Protein AF-A0A6G3X213-F1 (afdb_monomer_lite)

InterPro domains:
  IPR007627 RNA polymerase sigma-70 region 2 [PF04542] (1-49)
  IPR013249 RNA polymerase sigma factor 70, region 4 type 2 [PF08281] (88-118)
  IPR013324 RNA polymerase sigma factor, region 3/4-like [SSF88659] (81-118)
  IPR013325 RNA polymerase sigma factor, region 2 [SSF88946] (1-63)
  IPR036388 Winged helix-like DNA-binding domain superfamily [G3DSA:1.10.10.10] (66-119)
  IPR052704 ECF Sigma-70 Factor Domain-Containing Protein [PTHR30173] (1-118)

Sequence (119 aa):
LGRVADAEDVVQEAWLRWSAAAREDVREPRAFLVRITTRLAIDRLRHLRSRRESYTGPWLPEPVVTEFGPAVPDTAERAVLADSVSLAVLVVLESLSPLERAVFVLREAFGFPYAEIAG

Foldseek 3Di:
DLDPVLLVVLLVVLVVVCVPDPVVPDPDPVLSSLVSSLVSQLVSLVVVVVVVVVDPDDDDRDDDDDDDDDDDPVCPVVVVVVSVVVVVVSVVLVPDRSLVSSVCCCCPVVPDDVVSVVD

Organism: NCBI:txid2706086

Radius of gyration: 17.72 Å; chains: 1; bounding box: 38×44×44 Å

pLDDT: mean 78.12, std 16.21, range [42.19, 95.44]

Structure (mmCIF, N/CA/C/O backbone):
data_AF-A0A6G3X213-F1
#
_entry.id   AF-A0A6G3X213-F1
#
loop_
_atom_site.group_PDB
_atom_site.id
_atom_site.type_symbol
_atom_site.label_atom_id
_atom_site.label_alt_id
_atom_site.label_comp_id
_atom_site.label_asym_id
_atom_site.label_entity_id
_atom_site.label_seq_id
_atom_site.pdbx_PDB_ins_code
_atom_site.Cartn_x
_atom_site.Cartn_y
_atom_site.Cartn_z
_atom_site.occupancy
_atom_site.B_iso_or_equiv
_atom_site.auth_seq_id
_atom_site.auth_comp_id
_atom_site.auth_asym_id
_atom_site.auth_atom_id
_atom_site.pdbx_PDB_model_num
ATOM 1 N N . LEU A 1 1 ? 6.074 -0.699 -3.652 1.00 62.03 1 LEU A N 1
ATOM 2 C CA . LEU A 1 1 ? 7.295 -0.184 -2.993 1.00 62.03 1 LEU A CA 1
ATOM 3 C C . LEU A 1 1 ? 8.475 -0.685 -3.810 1.00 62.03 1 LEU A C 1
ATOM 5 O O . LEU A 1 1 ? 8.364 -1.773 -4.354 1.00 62.03 1 LEU A O 1
ATOM 9 N N . GLY A 1 2 ? 9.513 0.127 -4.006 1.00 63.00 2 GLY A N 1
ATOM 10 C CA . GLY A 1 2 ? 10.637 -0.226 -4.889 1.00 63.00 2 GLY A CA 1
ATOM 11 C C . GLY A 1 2 ? 11.744 -1.044 -4.212 1.00 63.00 2 GLY A C 1
ATOM 12 O O . GLY A 1 2 ? 12.729 -1.353 -4.870 1.00 63.00 2 GLY A O 1
ATOM 13 N N . ARG A 1 3 ? 11.598 -1.346 -2.913 1.00 71.62 3 ARG A N 1
ATOM 14 C CA . ARG A 1 3 ? 12.512 -2.150 -2.090 1.00 71.62 3 ARG A CA 1
ATOM 15 C C . ARG A 1 3 ? 11.728 -3.045 -1.134 1.00 71.62 3 ARG A C 1
ATOM 17 O O . ARG A 1 3 ? 10.624 -2.680 -0.725 1.00 71.62 3 ARG A O 1
ATOM 24 N N . VAL A 1 4 ? 12.325 -4.174 -0.750 1.00 75.69 4 VAL A N 1
ATOM 25 C CA . VAL A 1 4 ? 11.739 -5.147 0.191 1.00 75.69 4 VAL A CA 1
ATOM 26 C C . VAL A 1 4 ? 11.637 -4.566 1.603 1.00 75.69 4 VAL A C 1
ATOM 28 O O . VAL A 1 4 ? 10.566 -4.623 2.196 1.00 75.69 4 VAL A O 1
ATOM 31 N N . ALA A 1 5 ? 12.695 -3.911 2.090 1.00 76.31 5 ALA A N 1
ATOM 32 C CA . ALA A 1 5 ? 12.716 -3.315 3.429 1.00 76.31 5 ALA A CA 1
ATOM 33 C C . ALA A 1 5 ? 11.583 -2.293 3.644 1.00 76.31 5 ALA A C 1
ATOM 35 O O . ALA A 1 5 ? 10.932 -2.284 4.682 1.00 76.31 5 ALA A O 1
ATOM 36 N N . ASP A 1 6 ? 11.266 -1.483 2.625 1.00 82.12 6 ASP A N 1
ATOM 37 C CA . ASP A 1 6 ? 10.145 -0.539 2.707 1.00 82.12 6 ASP A CA 1
ATOM 38 C C . ASP A 1 6 ? 8.793 -1.255 2.886 1.00 82.12 6 ASP A C 1
ATOM 40 O O . ASP A 1 6 ? 7.873 -0.699 3.486 1.00 82.12 6 ASP A O 1
ATOM 44 N N . ALA A 1 7 ? 8.638 -2.460 2.329 1.00 85.81 7 ALA A N 1
ATOM 45 C CA . ALA A 1 7 ? 7.421 -3.254 2.481 1.00 85.81 7 ALA A CA 1
ATOM 46 C C . ALA A 1 7 ? 7.325 -3.879 3.875 1.00 85.81 7 ALA A C 1
ATOM 48 O O . ALA A 1 7 ? 6.244 -3.873 4.464 1.00 85.81 7 ALA A O 1
ATOM 49 N N . GLU A 1 8 ? 8.441 -4.366 4.413 1.00 87.56 8 GLU A N 1
ATOM 50 C CA . GLU A 1 8 ? 8.510 -4.886 5.780 1.00 87.56 8 GLU A CA 1
ATOM 51 C C . GLU A 1 8 ? 8.162 -3.801 6.801 1.00 87.56 8 GLU A C 1
ATOM 53 O O . GLU A 1 8 ? 7.289 -4.028 7.639 1.00 87.56 8 GLU A O 1
ATOM 58 N N . ASP A 1 9 ? 8.737 -2.602 6.665 1.00 91.25 9 ASP A N 1
ATOM 59 C CA . ASP A 1 9 ? 8.430 -1.447 7.517 1.00 91.25 9 ASP A CA 1
ATOM 60 C C . ASP A 1 9 ? 6.925 -1.129 7.516 1.00 91.25 9 ASP A C 1
ATOM 62 O O . ASP A 1 9 ? 6.313 -0.934 8.568 1.00 91.25 9 ASP A O 1
ATOM 66 N N . VAL A 1 10 ? 6.297 -1.119 6.334 1.00 93.50 10 VAL A N 1
ATOM 67 C CA . VAL A 1 10 ? 4.859 -0.845 6.192 1.00 93.50 10 VAL A CA 1
ATOM 68 C C . VAL A 1 10 ? 4.010 -1.909 6.889 1.00 93.50 10 VAL A C 1
ATOM 70 O O . VAL A 1 10 ? 3.041 -1.568 7.571 1.00 93.50 10 VAL A O 1
ATOM 73 N N . VAL A 1 11 ? 4.350 -3.191 6.735 1.00 93.12 11 VAL A N 1
ATOM 74 C CA . VAL A 1 11 ? 3.615 -4.291 7.380 1.00 93.12 11 VAL A CA 1
ATOM 75 C C . VAL A 1 11 ? 3.812 -4.264 8.895 1.00 93.12 11 VAL A C 1
ATOM 77 O O . VAL A 1 11 ? 2.853 -4.479 9.640 1.00 93.12 11 VAL A O 1
ATOM 80 N N . GLN A 1 12 ? 5.018 -3.952 9.367 1.00 93.81 12 GLN A N 1
ATOM 81 C CA . GLN A 1 12 ? 5.300 -3.793 10.792 1.00 93.81 12 GLN A CA 1
ATOM 82 C C . GLN A 1 12 ? 4.508 -2.631 11.392 1.00 93.81 12 GLN A C 1
ATOM 84 O O . GLN A 1 12 ? 3.850 -2.798 12.420 1.00 93.81 12 GLN A O 1
ATOM 89 N N . GLU A 1 13 ? 4.496 -1.472 10.737 1.00 94.44 13 GLU A N 1
ATOM 90 C CA . GLU A 1 13 ? 3.720 -0.323 11.197 1.00 94.44 13 GLU A CA 1
ATOM 91 C C . GLU A 1 13 ? 2.210 -0.619 11.192 1.00 94.44 13 GLU A C 1
ATOM 93 O O . GLU A 1 13 ? 1.500 -0.276 12.143 1.00 94.44 13 GLU A O 1
ATOM 98 N N . ALA A 1 14 ? 1.711 -1.317 10.168 1.00 93.44 14 ALA A N 1
ATOM 99 C CA . ALA A 1 14 ? 0.329 -1.781 10.120 1.00 93.44 14 ALA A CA 1
ATOM 100 C C . ALA A 1 14 ? 0.002 -2.711 11.301 1.00 93.44 14 ALA A C 1
ATOM 102 O O . ALA A 1 14 ? -1.027 -2.540 11.962 1.00 93.44 14 ALA A O 1
ATOM 103 N N . TRP A 1 15 ? 0.890 -3.658 11.613 1.00 92.12 15 TRP A N 1
ATOM 104 C CA . TRP A 1 15 ? 0.727 -4.566 12.746 1.00 92.12 15 TRP A CA 1
ATOM 105 C C . TRP A 1 15 ? 0.731 -3.832 14.091 1.00 92.12 15 TRP A C 1
ATOM 107 O O . TRP A 1 15 ? -0.094 -4.140 14.950 1.00 92.12 15 TRP A O 1
ATOM 117 N N . LEU A 1 16 ? 1.604 -2.839 14.278 1.00 92.94 16 LEU A N 1
ATOM 118 C CA . LEU A 1 16 ? 1.643 -2.028 15.500 1.00 92.94 16 LEU A CA 1
ATOM 119 C C . LEU A 1 16 ? 0.334 -1.254 15.705 1.00 92.94 16 LEU A C 1
ATOM 121 O O . LEU A 1 16 ? -0.225 -1.252 16.800 1.00 92.94 16 LEU A O 1
ATOM 125 N N . ARG A 1 17 ? -0.207 -0.652 14.640 1.00 90.00 17 ARG A N 1
ATOM 126 C CA . ARG A 1 17 ? -1.503 0.048 14.695 1.00 90.00 17 ARG A CA 1
ATOM 127 C C . ARG A 1 17 ? -2.658 -0.908 14.979 1.00 90.00 17 ARG A C 1
ATOM 129 O O . ARG A 1 17 ? -3.560 -0.568 15.737 1.00 90.00 17 ARG A O 1
ATOM 136 N N . TRP A 1 18 ? -2.626 -2.101 14.388 1.00 88.06 18 TRP A N 1
ATOM 137 C CA . TRP A 1 18 ? -3.621 -3.142 14.636 1.00 88.06 18 TRP A CA 1
ATOM 138 C C . TRP A 1 18 ? -3.567 -3.672 16.070 1.00 88.06 18 TRP A C 1
ATOM 140 O O . TRP A 1 18 ? -4.602 -3.854 16.704 1.00 88.06 18 TRP A O 1
ATOM 150 N N . SER A 1 19 ? -2.367 -3.924 16.591 1.00 87.81 19 SER A N 1
ATOM 151 C CA . SER A 1 19 ? -2.192 -4.515 17.917 1.00 87.81 19 SER A CA 1
ATOM 152 C C . SER A 1 19 ? -2.564 -3.558 19.050 1.00 87.81 19 SER A C 1
ATOM 154 O O . SER A 1 19 ? -3.027 -4.031 20.089 1.00 87.81 19 SER A O 1
ATOM 156 N N . ALA A 1 20 ? -2.420 -2.248 18.823 1.00 85.81 20 ALA A N 1
ATOM 157 C CA . ALA A 1 20 ? -2.803 -1.183 19.748 1.00 85.81 20 ALA A CA 1
ATOM 158 C C . ALA A 1 20 ? -4.290 -0.776 19.674 1.00 85.81 20 ALA A C 1
ATOM 160 O O . ALA A 1 20 ? -4.773 -0.090 20.574 1.00 85.81 20 ALA A O 1
ATOM 161 N N . ALA A 1 21 ? -5.023 -1.162 18.625 1.00 79.31 21 ALA A N 1
ATOM 162 C CA . ALA A 1 21 ? -6.440 -0.832 18.479 1.00 79.31 21 ALA A CA 1
ATOM 163 C C . ALA A 1 21 ? -7.334 -1.730 19.354 1.00 79.31 21 ALA A C 1
ATOM 165 O O . ALA A 1 21 ? -7.067 -2.924 19.525 1.00 79.31 21 ALA A O 1
ATOM 166 N N . ALA A 1 22 ? -8.442 -1.176 19.859 1.00 76.19 22 ALA A N 1
ATOM 167 C CA . ALA A 1 22 ? -9.509 -1.967 20.465 1.00 76.19 22 ALA A CA 1
ATOM 168 C C . ALA A 1 22 ? -10.131 -2.864 19.384 1.00 76.19 22 ALA A C 1
ATOM 170 O O . ALA A 1 22 ? -10.886 -2.418 18.522 1.00 76.19 22 ALA A O 1
ATOM 171 N N . ARG A 1 23 ? -9.756 -4.147 19.395 1.00 71.12 23 ARG A N 1
ATOM 172 C CA . ARG A 1 23 ? -10.132 -5.127 18.358 1.00 71.12 23 ARG A CA 1
ATOM 173 C C . ARG A 1 23 ? -11.647 -5.307 18.236 1.00 71.12 23 ARG A C 1
ATOM 175 O O . ARG A 1 23 ? -12.129 -5.665 17.169 1.00 71.12 23 ARG A O 1
ATOM 182 N N . GLU A 1 24 ? -12.367 -5.036 19.320 1.00 71.00 24 GLU A N 1
ATOM 183 C CA . GLU A 1 24 ? -13.824 -5.147 19.439 1.00 71.00 24 GLU A CA 1
ATOM 184 C C . GLU A 1 24 ? -14.569 -4.124 18.563 1.00 71.00 24 GLU A C 1
ATOM 186 O O . GLU A 1 24 ? -15.679 -4.394 18.110 1.00 71.00 24 GLU A O 1
ATOM 191 N N . ASP A 1 25 ? -13.928 -2.998 18.233 1.00 74.38 25 ASP A N 1
ATOM 192 C CA . ASP A 1 25 ? -14.518 -1.945 17.401 1.00 74.38 25 ASP A CA 1
ATOM 193 C C . ASP A 1 25 ? -14.346 -2.202 15.893 1.00 74.38 25 ASP A C 1
ATOM 195 O O . ASP A 1 25 ? -14.989 -1.553 15.057 1.00 74.38 25 ASP A O 1
ATOM 199 N N . VAL A 1 26 ? -13.494 -3.161 15.504 1.00 79.50 26 VAL A N 1
ATOM 200 C CA . VAL A 1 26 ? -13.223 -3.457 14.094 1.00 79.50 26 VAL A CA 1
ATOM 201 C C . VAL A 1 26 ? -14.137 -4.568 13.594 1.00 79.50 26 VAL A C 1
ATOM 203 O O . VAL A 1 26 ? -13.837 -5.754 13.703 1.00 79.50 26 VAL A O 1
ATOM 206 N N . ARG A 1 27 ? -15.236 -4.163 12.952 1.00 82.31 27 ARG A N 1
ATOM 207 C CA . ARG A 1 27 ? -16.216 -5.091 12.360 1.00 82.31 27 ARG A CA 1
ATOM 208 C C . ARG A 1 27 ? -15.635 -5.992 11.271 1.00 82.31 27 ARG A C 1
ATOM 210 O O . ARG A 1 27 ? -16.069 -7.129 11.136 1.00 82.31 27 ARG A O 1
ATOM 217 N N . GLU A 1 28 ? -14.676 -5.489 10.492 1.00 88.00 28 GLU A N 1
ATOM 218 C CA . GLU A 1 28 ? -14.069 -6.233 9.385 1.00 88.00 28 GLU A CA 1
ATOM 219 C C . GLU A 1 28 ? -12.533 -6.099 9.392 1.00 88.00 28 GLU A C 1
ATOM 221 O O . GLU A 1 28 ? -11.970 -5.192 8.769 1.00 88.00 28 GLU A O 1
ATOM 226 N N . PRO A 1 29 ? -11.827 -7.003 10.098 1.00 87.69 29 PRO A N 1
ATOM 227 C CA . PRO A 1 29 ? -10.372 -6.949 10.253 1.00 87.69 29 PRO A CA 1
ATOM 228 C C . PRO A 1 29 ? -9.602 -6.941 8.928 1.00 87.69 29 PRO A C 1
ATOM 230 O O . PRO A 1 29 ? -8.622 -6.211 8.784 1.00 87.69 29 PRO A O 1
ATOM 233 N N . ARG A 1 30 ? -10.055 -7.719 7.935 1.00 88.06 30 ARG A N 1
ATOM 234 C CA . ARG A 1 30 ? -9.406 -7.797 6.616 1.00 88.06 30 ARG A CA 1
ATOM 235 C C . ARG A 1 30 ? -9.452 -6.451 5.895 1.00 88.06 30 ARG A C 1
ATOM 237 O O . ARG A 1 30 ? -8.405 -5.951 5.491 1.00 88.06 30 ARG A O 1
ATOM 244 N N . ALA A 1 31 ? -10.638 -5.859 5.763 1.00 88.06 31 ALA A N 1
ATOM 245 C CA . ALA A 1 31 ? -10.809 -4.570 5.096 1.00 88.06 31 ALA A CA 1
ATOM 24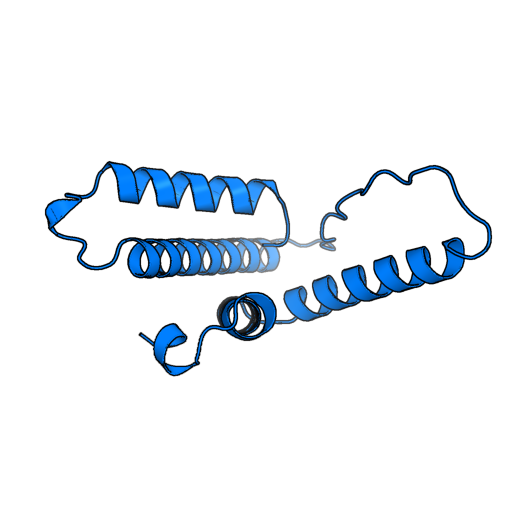6 C C . ALA A 1 31 ? -10.049 -3.455 5.827 1.00 88.06 31 ALA A C 1
ATOM 248 O O . ALA A 1 31 ? -9.401 -2.620 5.193 1.00 88.06 31 ALA A O 1
ATOM 249 N N . PHE A 1 32 ? -10.046 -3.485 7.164 1.00 88.31 32 PHE A N 1
ATOM 250 C CA . PHE A 1 32 ? -9.244 -2.567 7.966 1.00 88.31 32 PHE A CA 1
ATOM 251 C C . PHE A 1 32 ? -7.750 -2.683 7.635 1.00 88.31 32 PHE A C 1
ATOM 253 O O . PHE A 1 32 ? -7.127 -1.686 7.271 1.00 88.31 32 PHE A O 1
ATOM 260 N N . LEU A 1 33 ? -7.180 -3.890 7.697 1.00 91.69 33 LEU A N 1
ATOM 261 C CA . LEU A 1 33 ? -5.755 -4.114 7.443 1.0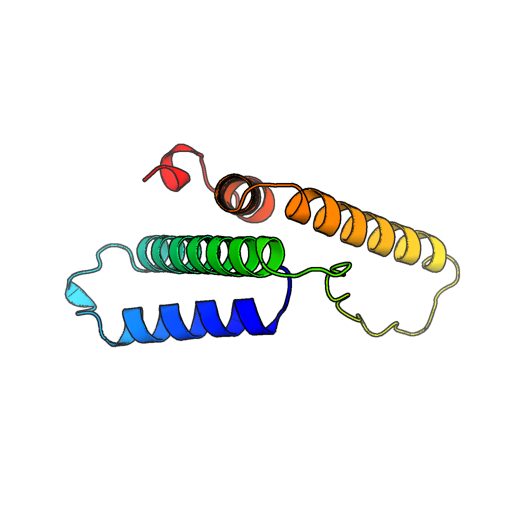0 91.69 33 LEU A CA 1
ATOM 262 C C . LEU A 1 33 ? -5.347 -3.747 6.012 1.00 91.69 33 LEU A C 1
ATOM 264 O O . LEU A 1 33 ? -4.300 -3.126 5.820 1.00 91.69 33 LEU A O 1
ATOM 268 N N . VAL A 1 34 ? -6.183 -4.057 5.017 1.00 92.12 34 VAL A N 1
ATOM 269 C CA . VAL A 1 34 ? -5.959 -3.643 3.622 1.00 92.12 34 VAL A CA 1
ATOM 270 C C . VAL A 1 34 ? -5.921 -2.120 3.525 1.00 92.12 34 VAL A C 1
ATOM 272 O O . VAL A 1 34 ? -4.984 -1.561 2.948 1.00 92.12 34 VAL A O 1
ATOM 275 N N . ARG A 1 35 ? -6.885 -1.428 4.144 1.00 91.31 35 ARG A N 1
ATOM 276 C CA . ARG A 1 35 ? -6.961 0.036 4.115 1.00 91.31 35 ARG A CA 1
ATOM 277 C C . ARG A 1 35 ? -5.759 0.689 4.795 1.00 91.31 35 ARG A C 1
ATOM 279 O O . ARG A 1 35 ? -5.174 1.606 4.215 1.00 91.31 35 ARG A O 1
ATOM 286 N N . ILE A 1 36 ? -5.366 0.244 5.995 1.00 92.62 36 ILE A N 1
ATOM 287 C CA . ILE A 1 36 ? -4.224 0.862 6.694 1.00 92.62 36 ILE A CA 1
ATOM 288 C C . ILE A 1 36 ? -2.916 0.613 5.942 1.00 92.62 36 ILE A C 1
ATOM 290 O O . ILE A 1 36 ? -2.146 1.551 5.752 1.00 92.62 36 ILE A O 1
ATOM 294 N N . THR A 1 37 ? -2.699 -0.613 5.458 1.00 94.50 37 THR A N 1
ATOM 295 C CA . THR A 1 37 ? -1.474 -1.000 4.746 1.00 94.50 37 THR A CA 1
ATOM 296 C C . THR A 1 37 ? -1.350 -0.218 3.443 1.00 94.50 37 THR A C 1
ATOM 298 O O . THR A 1 37 ? -0.286 0.312 3.131 1.00 94.50 37 THR A O 1
ATOM 301 N N . THR A 1 38 ? -2.459 -0.060 2.714 1.00 93.44 38 THR A N 1
ATOM 302 C CA . THR A 1 38 ? -2.499 0.724 1.472 1.00 93.44 38 THR A CA 1
ATOM 303 C C . THR A 1 38 ? -2.159 2.190 1.729 1.00 93.44 38 THR A C 1
ATOM 305 O O . THR A 1 38 ? -1.330 2.759 1.021 1.00 93.44 38 THR A O 1
ATOM 308 N N . ARG A 1 39 ? -2.751 2.809 2.762 1.00 93.88 39 ARG A N 1
ATOM 309 C CA . ARG A 1 39 ? -2.454 4.207 3.120 1.00 93.88 39 ARG A CA 1
ATOM 310 C C . ARG A 1 39 ? -0.982 4.396 3.484 1.00 93.88 39 ARG A C 1
ATOM 312 O O . ARG A 1 39 ? -0.334 5.273 2.922 1.00 93.88 39 ARG A O 1
ATOM 319 N N . LEU A 1 40 ? -0.446 3.524 4.338 1.00 95.19 40 LEU A N 1
ATOM 320 C CA . LEU A 1 40 ? 0.965 3.533 4.730 1.00 95.19 40 LEU A CA 1
ATOM 321 C C . LEU A 1 40 ? 1.904 3.402 3.524 1.00 95.19 40 LEU A C 1
ATOM 323 O O . LEU A 1 40 ? 2.847 4.180 3.381 1.00 95.19 40 LEU A O 1
ATOM 327 N N . ALA A 1 41 ? 1.618 2.471 2.612 1.00 93.25 41 ALA A N 1
ATOM 328 C CA . ALA A 1 41 ? 2.410 2.288 1.400 1.00 93.25 41 ALA A CA 1
ATOM 329 C C . ALA A 1 41 ? 2.377 3.524 0.482 1.00 93.25 41 ALA A C 1
ATOM 331 O O . ALA A 1 41 ? 3.414 3.914 -0.061 1.00 93.25 41 ALA A O 1
ATOM 332 N N . ILE A 1 42 ? 1.210 4.160 0.318 1.00 93.38 42 ILE A N 1
ATOM 333 C CA . ILE A 1 42 ? 1.063 5.393 -0.470 1.00 93.38 42 ILE A CA 1
ATOM 334 C C . ILE A 1 42 ? 1.877 6.530 0.153 1.00 93.38 42 ILE A C 1
ATOM 336 O O . ILE A 1 42 ? 2.621 7.206 -0.560 1.00 93.38 42 ILE A O 1
ATOM 340 N N . ASP A 1 43 ? 1.761 6.737 1.464 1.00 93.06 43 ASP A N 1
ATOM 341 C CA . ASP A 1 43 ? 2.470 7.808 2.166 1.00 93.06 43 ASP A CA 1
ATOM 342 C C . ASP A 1 43 ? 3.989 7.608 2.099 1.00 93.06 43 ASP A C 1
ATOM 344 O O . ASP A 1 43 ? 4.731 8.551 1.801 1.00 93.06 43 ASP A O 1
ATOM 348 N N . ARG A 1 44 ? 4.460 6.363 2.246 1.00 90.50 44 ARG A N 1
ATOM 349 C CA . ARG A 1 44 ? 5.874 6.014 2.065 1.00 90.50 44 ARG A CA 1
ATOM 350 C C . ARG A 1 44 ? 6.358 6.312 0.646 1.00 90.50 44 ARG A C 1
ATOM 352 O O . ARG A 1 44 ? 7.404 6.936 0.481 1.00 90.50 44 ARG A O 1
ATOM 359 N N . LEU A 1 45 ? 5.596 5.927 -0.381 1.00 87.62 45 LEU A N 1
ATOM 360 C CA . LEU A 1 45 ? 5.933 6.219 -1.780 1.00 87.62 45 LEU A CA 1
ATOM 361 C C . LEU A 1 45 ? 5.988 7.727 -2.062 1.00 87.62 45 LEU A C 1
ATOM 363 O O . LEU A 1 45 ? 6.884 8.177 -2.776 1.00 87.62 45 LEU A O 1
ATOM 367 N N . ARG A 1 46 ? 5.076 8.519 -1.485 1.00 89.50 46 ARG A N 1
ATOM 368 C CA . ARG A 1 46 ? 5.120 9.988 -1.584 1.00 89.50 46 ARG A CA 1
ATOM 369 C C . ARG A 1 46 ? 6.381 10.555 -0.935 1.00 89.50 46 ARG A C 1
ATOM 371 O O . ARG A 1 46 ? 7.044 11.383 -1.552 1.00 89.50 46 ARG A O 1
ATOM 378 N N . HIS A 1 47 ? 6.734 10.082 0.262 1.00 86.88 47 HIS A N 1
ATOM 379 C CA . HIS A 1 47 ? 7.947 10.511 0.961 1.00 86.88 47 HIS A CA 1
ATOM 380 C C . HIS A 1 47 ? 9.222 10.172 0.175 1.00 86.88 47 HIS A C 1
ATOM 382 O O . HIS A 1 47 ? 10.117 11.003 0.042 1.00 86.88 47 HIS A O 1
ATOM 388 N N . LEU A 1 48 ? 9.309 8.961 -0.383 1.00 84.19 48 LEU A N 1
ATOM 389 C CA . LEU A 1 48 ? 10.447 8.559 -1.212 1.00 84.19 48 LEU A CA 1
ATOM 390 C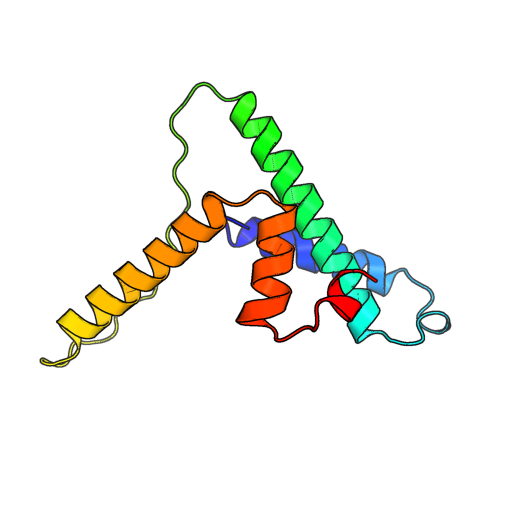 C . LEU A 1 48 ? 10.546 9.406 -2.487 1.00 84.19 48 LEU A C 1
ATOM 392 O O . LEU A 1 48 ? 11.646 9.795 -2.878 1.00 84.19 48 LEU A O 1
ATOM 396 N N . ARG A 1 49 ? 9.411 9.731 -3.116 1.00 80.12 49 ARG A N 1
ATOM 397 C CA . ARG A 1 49 ? 9.377 10.577 -4.313 1.00 80.12 49 ARG A CA 1
ATOM 398 C C . ARG A 1 49 ? 9.855 12.002 -4.024 1.00 80.12 49 ARG A C 1
ATOM 400 O O . ARG A 1 49 ? 10.731 12.479 -4.738 1.00 80.12 49 ARG A O 1
ATOM 407 N N . SER A 1 50 ? 9.376 12.638 -2.954 1.00 79.44 50 SER A N 1
ATOM 408 C CA . SER A 1 50 ? 9.817 13.996 -2.591 1.00 79.44 50 SER A CA 1
ATOM 409 C C . SER A 1 50 ? 11.301 14.052 -2.202 1.00 79.44 50 SER A C 1
ATOM 411 O O . SER A 1 50 ? 12.008 15.008 -2.526 1.00 79.44 50 SER A O 1
ATOM 413 N N . ARG A 1 51 ? 11.823 12.992 -1.569 1.00 73.06 51 ARG A N 1
ATOM 414 C CA . ARG A 1 51 ? 13.262 12.838 -1.291 1.00 73.06 51 ARG A CA 1
ATOM 415 C C . ARG A 1 51 ? 14.094 12.726 -2.570 1.00 73.06 51 ARG A C 1
ATOM 417 O O . ARG A 1 51 ? 15.185 13.283 -2.609 1.00 73.06 51 ARG A O 1
ATOM 424 N N . ARG A 1 52 ? 13.596 12.042 -3.608 1.00 64.94 52 ARG A N 1
ATOM 425 C CA . ARG A 1 52 ? 14.272 11.956 -4.918 1.00 64.94 52 ARG A CA 1
ATOM 426 C C . ARG A 1 52 ? 14.231 13.266 -5.695 1.00 64.94 52 ARG A C 1
ATOM 428 O O . ARG A 1 52 ? 15.212 13.590 -6.344 1.00 64.94 52 ARG A O 1
ATOM 435 N N . GLU A 1 53 ? 13.150 14.035 -5.594 1.00 56.88 53 GLU A N 1
ATOM 436 C CA . GLU A 1 53 ? 13.087 15.396 -6.157 1.00 56.88 53 GLU A CA 1
ATOM 437 C C . GLU A 1 53 ? 14.130 16.328 -5.515 1.00 56.88 53 GLU A C 1
ATOM 439 O O . GLU A 1 53 ? 14.601 17.267 -6.148 1.00 56.88 53 GLU A O 1
ATOM 444 N N . SER A 1 54 ? 14.552 16.019 -4.285 1.00 55.66 54 SER A N 1
ATOM 445 C CA . SER A 1 54 ? 15.634 16.713 -3.576 1.00 55.66 54 SER A CA 1
ATOM 446 C C . SER A 1 54 ? 17.034 16.130 -3.854 1.00 55.66 54 SER A C 1
ATOM 448 O O . SER A 1 54 ? 18.013 16.627 -3.300 1.00 55.66 54 SER A O 1
ATOM 450 N N . TYR A 1 55 ? 17.151 15.064 -4.660 1.00 43.66 55 TYR A N 1
ATOM 451 C CA . TYR A 1 55 ? 18.395 14.317 -4.877 1.00 43.66 55 TYR A CA 1
ATOM 452 C C . TYR A 1 55 ? 18.955 14.539 -6.289 1.00 43.66 55 TYR A C 1
ATOM 454 O O . TYR A 1 55 ? 18.382 14.110 -7.288 1.00 43.66 55 TYR A O 1
ATOM 462 N N . THR A 1 56 ? 20.121 15.175 -6.376 1.00 47.50 56 THR A N 1
ATOM 463 C CA . THR A 1 56 ? 20.840 15.452 -7.629 1.00 47.50 56 THR A CA 1
ATOM 464 C C . THR A 1 56 ? 21.659 14.221 -8.065 1.00 47.50 56 THR A C 1
ATOM 466 O O . THR A 1 56 ? 22.881 14.213 -7.961 1.00 47.50 56 THR A O 1
ATOM 469 N N . GLY A 1 57 ? 21.018 13.130 -8.504 1.00 61.28 57 GLY A N 1
ATOM 470 C CA . GLY A 1 57 ? 21.728 11.931 -8.993 1.00 61.28 57 GLY A CA 1
ATOM 471 C C . GLY A 1 57 ? 20.816 10.842 -9.586 1.00 61.28 57 GLY A C 1
ATOM 472 O O . GLY A 1 57 ? 19.632 10.805 -9.251 1.00 61.28 57 GLY A O 1
ATOM 473 N N . PRO A 1 58 ? 21.322 9.957 -10.476 1.00 52.12 5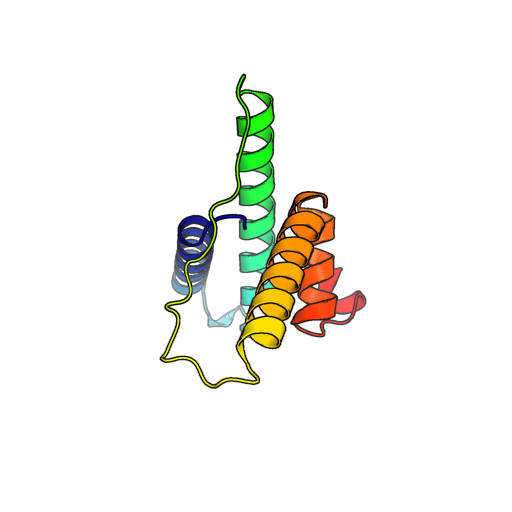8 PRO A N 1
ATOM 474 C CA . PRO A 1 58 ? 20.507 8.946 -11.151 1.00 52.12 58 PRO A CA 1
ATOM 475 C C . PRO A 1 58 ? 20.046 7.855 -10.176 1.00 52.12 58 PRO A C 1
ATOM 477 O O . PRO A 1 58 ? 20.855 7.180 -9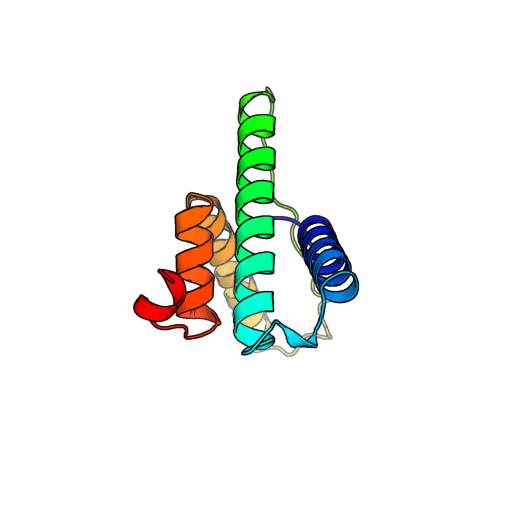.542 1.00 52.12 58 PRO A O 1
ATOM 480 N N . TRP A 1 59 ? 18.729 7.686 -10.054 1.00 59.84 59 TRP A N 1
ATOM 481 C CA . TRP A 1 59 ? 18.115 6.663 -9.211 1.00 59.84 59 TRP A CA 1
ATOM 482 C C . TRP A 1 59 ? 17.928 5.339 -9.969 1.00 59.84 59 TRP A C 1
ATOM 484 O O . TRP A 1 59 ? 17.331 5.332 -11.045 1.00 59.84 59 TRP A O 1
ATOM 494 N N . LEU A 1 60 ? 18.338 4.218 -9.363 1.00 50.25 60 LEU A N 1
ATOM 495 C CA . LEU A 1 60 ? 18.099 2.854 -9.855 1.00 50.25 60 LEU A CA 1
ATOM 496 C C . LEU A 1 60 ? 17.244 2.055 -8.843 1.00 50.25 60 LEU A C 1
ATOM 498 O O . LEU A 1 60 ? 17.562 2.068 -7.651 1.00 50.25 60 LEU A O 1
ATOM 502 N N . PRO A 1 61 ? 16.152 1.387 -9.266 1.00 54.56 61 PRO A N 1
ATOM 503 C CA . PRO A 1 61 ? 15.419 0.444 -8.417 1.00 54.56 61 PRO A CA 1
ATOM 504 C C . PRO A 1 61 ? 16.266 -0.804 -8.113 1.00 54.56 61 PRO A C 1
ATOM 506 O O . PRO A 1 61 ? 17.086 -1.211 -8.934 1.00 54.56 61 PRO A O 1
ATOM 509 N N . GLU A 1 62 ? 16.071 -1.410 -6.937 1.00 42.19 62 GLU A N 1
ATOM 510 C CA . GLU A 1 62 ? 16.799 -2.622 -6.539 1.00 42.19 62 GLU A CA 1
ATOM 511 C C . GLU A 1 62 ? 16.217 -3.865 -7.233 1.00 42.19 62 GLU A C 1
ATOM 513 O O . GLU A 1 62 ? 15.023 -4.140 -7.083 1.00 42.19 62 GLU A O 1
ATOM 518 N N . PRO A 1 63 ? 17.029 -4.634 -7.980 1.00 49.75 63 PRO A N 1
ATOM 519 C CA . PRO A 1 63 ? 16.608 -5.914 -8.528 1.00 49.75 63 PRO A CA 1
ATOM 520 C C . PRO A 1 63 ? 16.560 -6.973 -7.419 1.00 49.75 63 PRO A C 1
ATOM 522 O O . PRO A 1 63 ? 17.518 -7.155 -6.668 1.00 49.75 63 PRO A O 1
ATOM 525 N N . VAL A 1 64 ? 15.442 -7.694 -7.328 1.00 50.75 64 VAL A N 1
ATOM 526 C CA . VAL A 1 64 ? 15.310 -8.854 -6.440 1.00 50.75 64 VAL A CA 1
ATOM 527 C C . VAL A 1 64 ? 15.992 -10.036 -7.126 1.00 50.75 64 VAL A C 1
ATOM 529 O O . VAL A 1 64 ? 15.541 -10.490 -8.175 1.00 50.75 64 VAL A O 1
ATOM 532 N N . VAL A 1 65 ? 17.105 -10.506 -6.565 1.00 46.88 65 VAL A N 1
ATOM 533 C CA . VAL A 1 65 ? 17.840 -11.666 -7.082 1.00 46.88 65 VAL A CA 1
ATOM 534 C C . VAL A 1 65 ? 17.036 -12.920 -6.743 1.00 46.88 65 VAL A C 1
ATOM 536 O O . VAL A 1 65 ? 16.930 -13.282 -5.574 1.00 46.88 65 VAL A O 1
ATOM 539 N N . THR A 1 66 ? 16.445 -13.572 -7.743 1.00 46.91 66 THR A N 1
ATOM 540 C CA . THR A 1 66 ? 15.951 -14.945 -7.579 1.00 46.91 66 THR A CA 1
ATOM 541 C C . THR A 1 66 ? 17.087 -15.892 -7.950 1.00 46.91 66 THR A C 1
ATOM 543 O O . THR A 1 66 ? 17.712 -15.762 -8.999 1.00 46.91 66 THR A O 1
ATOM 546 N N . GLU A 1 67 ? 17.448 -16.783 -7.031 1.00 46.38 67 GLU A N 1
ATOM 547 C CA . GLU A 1 67 ? 18.544 -17.731 -7.217 1.00 46.38 67 GLU A CA 1
ATOM 548 C C . GLU A 1 67 ? 18.208 -18.695 -8.369 1.00 46.38 67 GLU A C 1
ATOM 550 O O . GLU A 1 67 ? 17.220 -19.430 -8.323 1.00 46.38 67 GLU A O 1
ATOM 555 N N . PHE A 1 68 ? 19.019 -18.678 -9.429 1.00 44.62 68 PHE A N 1
ATOM 556 C CA . PHE A 1 68 ? 18.855 -19.547 -10.592 1.00 44.62 68 PHE A CA 1
ATOM 557 C C . PHE A 1 68 ? 19.143 -21.015 -10.217 1.00 44.62 68 PHE A C 1
ATOM 559 O O . PHE A 1 68 ? 20.284 -21.385 -9.942 1.00 44.62 68 PHE A O 1
ATOM 566 N N . GLY A 1 69 ? 18.107 -21.862 -10.220 1.00 46.28 69 GLY A N 1
ATOM 567 C CA . GLY A 1 69 ? 18.230 -23.325 -10.138 1.00 46.28 69 GLY A CA 1
ATOM 568 C C . GLY A 1 69 ? 18.833 -23.950 -11.414 1.00 46.28 69 GLY A C 1
ATOM 569 O O . GLY A 1 69 ? 18.915 -23.280 -12.446 1.00 46.28 69 GLY A O 1
ATOM 570 N N . PRO A 1 70 ? 19.271 -25.227 -11.377 1.00 47.50 70 PRO A N 1
ATOM 571 C CA . PRO A 1 70 ? 20.054 -25.836 -12.453 1.00 47.50 70 PRO A CA 1
ATOM 572 C C . PRO A 1 70 ? 19.250 -25.926 -13.760 1.00 47.50 70 PRO A C 1
ATOM 574 O O . PRO A 1 70 ? 18.126 -26.425 -13.792 1.00 47.50 70 PRO A O 1
ATOM 577 N N . ALA A 1 71 ? 19.853 -25.412 -14.833 1.00 51.91 71 ALA A N 1
ATOM 578 C CA . ALA A 1 71 ? 19.244 -25.189 -16.139 1.00 51.91 71 ALA A CA 1
ATOM 579 C C . ALA A 1 71 ? 18.833 -26.481 -16.874 1.00 51.91 71 ALA A C 1
ATOM 581 O O . ALA A 1 71 ? 19.604 -27.437 -16.964 1.00 51.91 71 ALA A O 1
ATOM 582 N N . VAL A 1 72 ? 17.640 -26.456 -17.478 1.00 47.72 72 VAL A N 1
ATOM 583 C CA . VAL A 1 72 ? 17.128 -27.442 -18.447 1.00 47.72 72 VAL A CA 1
ATOM 584 C C . VAL A 1 72 ? 17.049 -26.755 -19.831 1.00 47.72 72 VAL A C 1
ATOM 586 O O . VAL A 1 72 ? 16.781 -25.555 -19.889 1.00 47.72 72 VAL A O 1
ATOM 589 N N . PRO A 1 73 ? 17.287 -27.437 -20.972 1.00 50.44 73 PRO A N 1
ATOM 590 C CA . PRO A 1 73 ? 17.657 -26.760 -22.228 1.00 50.44 73 PRO A CA 1
ATOM 591 C C . PRO A 1 73 ? 16.541 -25.980 -22.949 1.00 50.44 73 PRO A C 1
ATOM 593 O O . PRO A 1 73 ? 16.827 -25.291 -23.918 1.00 50.44 73 PRO A O 1
ATOM 596 N N . ASP A 1 74 ? 15.291 -26.056 -22.485 1.00 54.91 74 ASP A N 1
ATOM 597 C CA . ASP A 1 74 ? 14.119 -25.360 -23.062 1.00 54.91 74 ASP A CA 1
ATOM 598 C C . ASP A 1 74 ? 13.541 -24.290 -22.102 1.00 54.91 74 ASP A C 1
ATOM 600 O O . ASP A 1 74 ? 12.475 -23.713 -22.318 1.00 54.91 74 ASP A O 1
ATOM 604 N N . THR A 1 75 ? 14.236 -24.016 -20.989 1.00 59.81 75 THR A N 1
ATOM 605 C CA . THR A 1 75 ? 13.783 -23.057 -19.968 1.00 59.81 75 THR A CA 1
ATOM 606 C C . THR A 1 75 ? 14.581 -21.761 -19.949 1.00 59.81 75 THR A C 1
ATOM 608 O O . THR A 1 75 ? 14.101 -20.797 -19.368 1.00 59.81 75 THR A O 1
ATOM 611 N N . ALA A 1 76 ? 15.761 -21.693 -20.574 1.00 63.78 76 ALA A N 1
ATOM 612 C CA . ALA A 1 76 ? 16.615 -20.503 -20.516 1.00 63.78 76 ALA A CA 1
ATOM 613 C C . ALA A 1 76 ? 15.959 -19.278 -21.178 1.00 63.78 76 ALA A C 1
ATOM 615 O O . ALA A 1 76 ? 15.863 -18.227 -20.553 1.00 63.78 76 ALA A O 1
ATOM 616 N N . GLU A 1 77 ? 15.417 -19.418 -22.392 1.00 61.75 77 GLU A N 1
ATOM 617 C CA . GLU A 1 77 ? 14.684 -18.328 -23.056 1.00 61.75 77 GLU A CA 1
ATOM 618 C C . GLU A 1 77 ? 13.388 -17.966 -22.321 1.00 61.75 77 GLU A C 1
ATOM 620 O O . GLU A 1 77 ? 13.052 -16.789 -22.213 1.00 61.75 77 GLU A O 1
ATOM 625 N N . ARG A 1 78 ? 12.678 -18.951 -21.749 1.00 57.62 78 ARG A N 1
ATOM 626 C CA . ARG A 1 78 ? 11.467 -18.690 -20.949 1.00 57.62 78 ARG A CA 1
ATOM 627 C C . ARG A 1 78 ? 11.783 -17.973 -19.639 1.00 57.62 78 ARG A C 1
ATOM 629 O O . ARG A 1 78 ? 11.011 -17.110 -19.238 1.00 57.62 78 ARG A O 1
ATOM 636 N N . ALA A 1 79 ? 12.901 -18.305 -18.998 1.00 64.81 79 ALA A N 1
ATOM 637 C CA . ALA A 1 79 ? 13.376 -17.642 -17.790 1.00 64.81 79 ALA A CA 1
ATOM 638 C C . ALA A 1 79 ? 13.790 -16.196 -18.090 1.00 64.81 79 ALA A C 1
ATOM 640 O O . ALA A 1 79 ? 13.316 -15.282 -17.427 1.00 64.81 79 ALA A O 1
ATOM 641 N N . VAL A 1 80 ? 14.561 -15.970 -19.159 1.00 67.31 80 VAL A N 1
ATOM 642 C CA . VAL A 1 80 ? 14.923 -14.616 -19.614 1.00 67.31 80 VAL A CA 1
ATOM 643 C C . VAL A 1 80 ? 13.679 -13.797 -19.974 1.00 67.31 80 VAL A C 1
ATOM 645 O O . VAL A 1 80 ? 13.589 -12.622 -19.621 1.00 67.31 80 VAL A O 1
ATOM 648 N N . LEU A 1 81 ? 12.690 -14.405 -20.638 1.00 66.75 81 LEU A N 1
ATOM 649 C CA . LEU A 1 81 ? 11.431 -13.735 -20.950 1.00 66.75 81 LEU A CA 1
ATOM 650 C C . LEU A 1 81 ? 10.658 -13.385 -19.669 1.00 66.75 81 LEU A C 1
ATOM 652 O O . LEU A 1 81 ? 10.206 -12.250 -19.534 1.00 66.75 81 LEU A O 1
ATOM 656 N N . ALA A 1 82 ? 10.547 -14.309 -18.713 1.00 66.44 82 ALA A N 1
ATOM 657 C CA . ALA A 1 82 ? 9.894 -14.067 -17.427 1.00 66.44 82 ALA A CA 1
ATOM 658 C C . ALA A 1 82 ? 10.581 -12.949 -16.622 1.00 66.44 82 ALA A C 1
ATOM 660 O O . ALA A 1 82 ? 9.897 -12.086 -16.063 1.00 66.44 82 ALA A O 1
ATOM 661 N N . ASP A 1 83 ? 11.913 -12.904 -16.632 1.00 71.31 83 ASP A N 1
ATOM 662 C CA . ASP A 1 83 ? 12.694 -11.832 -16.011 1.00 71.31 83 ASP A CA 1
ATOM 663 C C . ASP A 1 83 ? 12.454 -10.491 -16.712 1.00 71.31 83 ASP A C 1
ATOM 665 O O . ASP A 1 83 ? 12.218 -9.475 -16.053 1.00 71.31 83 ASP A O 1
ATOM 669 N N . SER A 1 84 ? 12.430 -10.476 -18.050 1.00 67.06 84 SER A N 1
ATOM 670 C CA . SER A 1 84 ? 12.161 -9.260 -18.829 1.00 67.06 84 SER A CA 1
ATOM 671 C C . SER A 1 84 ? 10.754 -8.707 -18.582 1.00 67.06 84 SER A C 1
ATOM 673 O O . SER A 1 84 ? 10.582 -7.496 -18.435 1.00 67.06 84 SER A O 1
ATOM 675 N N . VAL A 1 85 ? 9.755 -9.587 -18.458 1.00 75.88 85 VAL A N 1
ATOM 676 C CA . VAL A 1 85 ? 8.373 -9.220 -18.130 1.00 75.88 85 VAL A CA 1
ATOM 677 C C . VAL A 1 85 ? 8.292 -8.691 -16.700 1.00 75.88 85 VAL A C 1
ATOM 679 O O . VAL A 1 85 ? 7.671 -7.654 -16.471 1.00 75.88 85 VAL A O 1
ATOM 682 N N . SER A 1 86 ? 8.961 -9.340 -15.746 1.00 78.50 86 SER A N 1
ATOM 683 C CA . SER A 1 86 ? 9.006 -8.893 -14.349 1.00 78.50 86 SER A CA 1
ATOM 684 C C . SER A 1 86 ? 9.637 -7.505 -14.225 1.00 78.50 86 SER A C 1
ATOM 686 O O . SER A 1 86 ? 9.082 -6.624 -13.566 1.00 78.50 86 SER A O 1
ATOM 688 N N . LEU A 1 87 ? 10.748 -7.267 -14.929 1.00 79.06 87 LEU A N 1
ATOM 689 C CA . LEU A 1 87 ? 11.388 -5.956 -14.985 1.00 79.06 87 LEU A CA 1
ATOM 690 C C . LEU A 1 87 ? 10.482 -4.913 -15.652 1.00 79.06 87 LEU A C 1
ATOM 692 O O . LEU A 1 87 ? 10.344 -3.807 -15.132 1.00 79.06 87 LEU A O 1
ATOM 696 N N . ALA A 1 88 ? 9.829 -5.256 -16.765 1.00 81.81 88 ALA A N 1
ATOM 697 C CA . ALA A 1 88 ? 8.897 -4.358 -17.441 1.00 81.81 88 ALA A CA 1
ATOM 698 C C . ALA A 1 88 ? 7.733 -3.952 -16.522 1.00 81.81 88 ALA A C 1
ATOM 700 O O . ALA A 1 88 ? 7.386 -2.773 -16.461 1.00 81.81 88 ALA A O 1
ATOM 701 N N . VAL A 1 89 ? 7.182 -4.888 -15.742 1.00 84.06 89 VAL A N 1
ATOM 702 C CA . VAL A 1 89 ? 6.155 -4.590 -14.731 1.00 84.06 89 VAL A CA 1
ATOM 703 C C . VAL A 1 89 ? 6.699 -3.646 -13.660 1.00 84.06 89 VAL A C 1
ATOM 705 O O . VAL A 1 89 ? 6.032 -2.670 -13.325 1.00 84.06 89 VAL A O 1
ATOM 708 N N . LEU A 1 90 ? 7.915 -3.870 -13.151 1.00 83.06 90 LEU A N 1
ATOM 709 C CA . LEU A 1 90 ? 8.535 -2.957 -12.184 1.00 83.06 90 LEU A CA 1
ATOM 710 C C . LEU A 1 90 ? 8.710 -1.542 -12.756 1.00 83.06 90 LEU A C 1
ATOM 712 O O . LEU A 1 90 ? 8.430 -0.570 -12.055 1.00 83.06 90 LEU A O 1
ATOM 716 N N . VAL A 1 91 ? 9.104 -1.415 -14.026 1.00 83.12 91 VAL A N 1
ATOM 717 C CA . VAL A 1 91 ? 9.224 -0.122 -14.721 1.00 83.12 91 VAL A CA 1
ATOM 718 C C . VAL A 1 91 ? 7.863 0.557 -14.874 1.00 83.12 91 VAL A C 1
ATOM 720 O O . VAL A 1 91 ? 7.736 1.743 -14.564 1.00 83.12 91 VAL A O 1
ATOM 723 N N . VAL A 1 92 ? 6.831 -0.182 -15.293 1.00 88.06 92 VAL A N 1
ATOM 724 C CA . VAL A 1 92 ? 5.458 0.338 -15.382 1.00 88.06 92 VAL A CA 1
ATOM 725 C C . VAL A 1 92 ? 5.008 0.844 -14.020 1.00 88.06 92 VAL A C 1
ATOM 727 O O . VAL A 1 92 ? 4.607 2.001 -13.905 1.00 88.06 92 VAL A O 1
ATOM 730 N N . LEU A 1 93 ? 5.139 0.027 -12.973 1.00 88.06 93 LEU A N 1
ATOM 731 C CA . LEU A 1 93 ? 4.783 0.429 -11.617 1.00 88.06 93 LEU A CA 1
ATOM 732 C C . LEU A 1 93 ? 5.554 1.683 -11.198 1.00 88.06 93 LEU A C 1
ATOM 734 O O . LEU A 1 93 ? 4.959 2.569 -10.589 1.00 88.06 93 LEU A O 1
ATOM 738 N N . GLU A 1 94 ? 6.838 1.798 -11.545 1.00 84.81 94 GLU A N 1
ATOM 739 C CA . GLU A 1 94 ? 7.658 2.960 -11.201 1.00 84.81 94 GLU A CA 1
ATOM 740 C C . GLU A 1 94 ? 7.219 4.256 -11.895 1.00 84.81 94 GLU A C 1
ATOM 742 O O . GLU A 1 94 ? 7.331 5.326 -11.295 1.00 84.81 94 GLU A O 1
ATOM 747 N N . SER A 1 95 ? 6.645 4.158 -13.096 1.00 87.88 95 SER A N 1
ATOM 748 C CA . SER A 1 95 ? 6.104 5.304 -13.839 1.00 87.88 95 SER A CA 1
ATOM 749 C C . SER A 1 95 ? 4.794 5.862 -13.264 1.00 87.88 95 SER A C 1
ATOM 751 O O . SER A 1 95 ? 4.470 7.028 -13.487 1.00 87.88 95 SER A O 1
ATOM 753 N N . LEU A 1 96 ? 4.057 5.059 -12.490 1.00 90.81 96 LEU A N 1
ATOM 754 C CA . LEU A 1 96 ? 2.782 5.455 -11.894 1.00 90.81 96 LEU A CA 1
ATOM 755 C C . LEU A 1 96 ? 2.975 6.347 -10.664 1.00 90.81 96 LEU A C 1
ATOM 757 O O . LEU A 1 96 ? 3.894 6.150 -9.853 1.00 90.81 96 LEU A O 1
ATOM 761 N N . SER A 1 97 ? 2.038 7.278 -10.452 1.00 92.19 97 SER A N 1
ATOM 762 C CA . SER A 1 97 ? 1.926 7.973 -9.170 1.00 92.19 97 SER A CA 1
ATOM 763 C C . SER A 1 97 ? 1.659 6.975 -8.029 1.00 92.19 97 SER A C 1
ATOM 765 O O . SER A 1 97 ? 1.148 5.875 -8.260 1.00 92.19 97 SER A O 1
ATOM 767 N N . PRO A 1 98 ? 1.964 7.337 -6.766 1.00 91.44 98 PRO A N 1
ATOM 768 C CA . PRO A 1 98 ? 1.706 6.460 -5.624 1.00 91.44 98 PRO A CA 1
ATOM 769 C C . PRO A 1 98 ? 0.265 5.938 -5.553 1.00 91.44 98 PRO A C 1
ATOM 771 O O . PRO A 1 98 ? 0.048 4.778 -5.210 1.00 91.44 98 PRO A O 1
ATOM 774 N N . LEU A 1 99 ? -0.710 6.787 -5.900 1.00 93.25 99 LEU A N 1
ATOM 775 C CA . LEU A 1 99 ? -2.124 6.429 -5.875 1.00 93.25 99 LEU A CA 1
ATOM 776 C C . LEU A 1 99 ? -2.483 5.475 -7.017 1.00 93.25 99 LEU A C 1
ATOM 778 O O . LEU A 1 99 ? -3.069 4.428 -6.763 1.00 93.25 99 LEU A O 1
ATOM 782 N N . GLU A 1 100 ? -2.095 5.798 -8.251 1.00 94.31 100 GLU A N 1
ATOM 783 C CA . GLU A 1 100 ? -2.348 4.938 -9.415 1.00 94.31 100 GLU A CA 1
ATOM 784 C C . GLU A 1 100 ? -1.725 3.554 -9.229 1.00 94.31 100 GLU A C 1
ATOM 786 O O . GLU A 1 100 ? -2.367 2.548 -9.512 1.00 94.31 100 GLU A O 1
ATOM 791 N N . ARG A 1 101 ? -0.508 3.490 -8.673 1.00 94.44 101 ARG A N 1
ATOM 792 C CA . ARG A 1 101 ? 0.172 2.227 -8.370 1.00 94.44 101 ARG A CA 1
ATOM 793 C C . ARG A 1 101 ? -0.608 1.387 -7.363 1.00 94.44 101 ARG A C 1
ATOM 795 O O . ARG A 1 101 ? -0.750 0.184 -7.557 1.00 94.44 101 ARG A O 1
ATOM 802 N N . ALA A 1 102 ? -1.107 2.005 -6.293 1.00 93.12 102 ALA A N 1
ATOM 803 C CA . ALA A 1 102 ? -1.905 1.309 -5.289 1.00 93.12 102 ALA A CA 1
ATOM 804 C C . ALA A 1 102 ? -3.218 0.777 -5.882 1.00 93.12 102 ALA A C 1
ATOM 806 O O . ALA A 1 102 ? -3.550 -0.388 -5.676 1.00 93.12 102 ALA A O 1
ATOM 807 N N . VAL A 1 103 ? -3.923 1.597 -6.670 1.00 95.06 103 VAL A N 1
ATOM 808 C CA . VAL A 1 103 ? -5.161 1.196 -7.356 1.00 95.06 103 VAL A CA 1
ATOM 809 C C . VAL A 1 103 ? -4.898 0.052 -8.335 1.00 95.06 103 VAL A C 1
ATOM 811 O O . VAL A 1 103 ? -5.619 -0.941 -8.300 1.00 95.06 103 VAL A O 1
ATOM 814 N N . PHE A 1 104 ? -3.854 0.159 -9.162 1.00 93.38 104 PHE A N 1
ATOM 815 C CA . PHE A 1 104 ? -3.468 -0.877 -10.121 1.00 93.38 104 PHE A CA 1
ATOM 816 C C . PHE A 1 104 ? -3.194 -2.209 -9.422 1.00 93.38 104 PHE A C 1
ATOM 818 O O . PHE A 1 104 ? -3.752 -3.229 -9.804 1.00 93.38 104 PHE A O 1
ATOM 825 N N . VAL A 1 105 ? -2.389 -2.209 -8.356 1.00 91.88 105 VAL A N 1
ATOM 826 C CA . VAL A 1 105 ? -2.042 -3.440 -7.633 1.00 91.88 105 VAL A CA 1
ATOM 827 C C . VAL A 1 105 ? -3.267 -4.054 -6.951 1.00 91.88 105 VAL A C 1
ATOM 829 O O . VAL A 1 105 ? -3.503 -5.253 -7.089 1.00 91.88 105 VAL A O 1
ATOM 832 N N . LEU A 1 106 ? -4.077 -3.255 -6.249 1.00 93.50 106 LEU A N 1
ATOM 833 C CA . LEU A 1 106 ? -5.291 -3.754 -5.594 1.00 93.50 106 LEU A CA 1
ATOM 834 C C . LEU A 1 106 ? -6.276 -4.352 -6.601 1.00 93.50 106 LEU A C 1
ATOM 836 O O . LEU A 1 106 ? -6.887 -5.385 -6.328 1.00 93.50 106 LEU A O 1
ATOM 840 N N . ARG A 1 107 ? -6.405 -3.726 -7.770 1.00 95.44 107 ARG A N 1
ATOM 841 C CA . ARG A 1 107 ? -7.305 -4.178 -8.824 1.00 95.44 107 ARG A CA 1
ATOM 842 C C . ARG A 1 107 ? -6.780 -5.416 -9.548 1.00 95.44 107 ARG 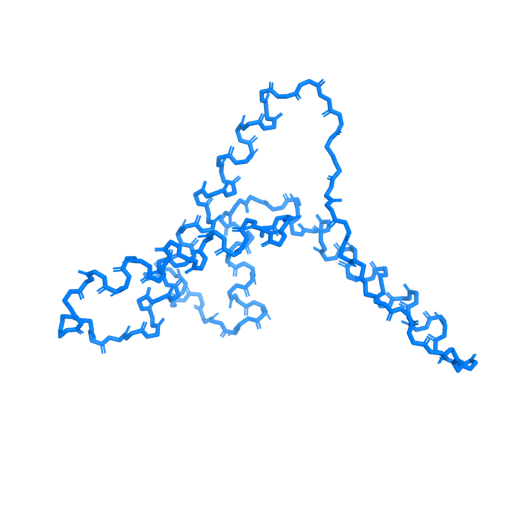A C 1
ATOM 844 O O . ARG A 1 107 ? -7.473 -6.426 -9.589 1.00 95.44 107 ARG A O 1
ATOM 851 N N . GLU A 1 108 ? -5.590 -5.326 -10.126 1.00 92.81 108 GLU A N 1
ATOM 852 C CA . GLU A 1 108 ? -5.084 -6.299 -11.099 1.00 92.81 108 GLU A CA 1
ATOM 853 C C . GLU A 1 108 ? -4.407 -7.500 -10.429 1.00 92.81 108 GLU A C 1
ATOM 855 O O . GLU A 1 108 ? -4.536 -8.621 -10.909 1.00 92.81 108 GLU A O 1
ATOM 860 N N . ALA A 1 109 ? -3.721 -7.299 -9.297 1.00 88.75 109 ALA A N 1
ATOM 861 C CA . ALA A 1 109 ? -3.047 -8.393 -8.591 1.00 88.75 109 ALA A CA 1
ATOM 862 C C . ALA A 1 109 ? -3.930 -9.031 -7.510 1.00 88.75 109 ALA A C 1
ATOM 864 O O . ALA A 1 109 ? -3.872 -10.240 -7.298 1.00 88.75 109 ALA A O 1
ATOM 865 N N . PHE A 1 110 ? -4.746 -8.226 -6.820 1.00 89.12 110 PHE A N 1
ATOM 866 C CA . PHE A 1 110 ? -5.556 -8.693 -5.690 1.00 89.12 110 PHE A CA 1
ATOM 867 C C . PHE A 1 110 ? -7.062 -8.790 -5.979 1.00 89.12 110 PHE A C 1
ATOM 869 O O . PHE A 1 110 ? -7.808 -9.267 -5.124 1.00 89.12 110 PHE A O 1
ATOM 876 N N . GLY A 1 111 ? -7.521 -8.373 -7.163 1.00 93.06 111 GLY A N 1
ATOM 877 C CA . GLY A 1 111 ? -8.898 -8.576 -7.620 1.00 93.06 111 GLY A CA 1
ATOM 878 C C . GLY A 1 111 ? -9.954 -7.690 -6.952 1.00 93.06 111 GLY A C 1
ATOM 879 O O . GLY A 1 111 ? -11.144 -7.986 -7.059 1.00 93.06 111 GLY A O 1
ATOM 880 N N . PHE A 1 112 ? -9.565 -6.611 -6.267 1.00 92.62 112 PHE A N 1
ATOM 881 C CA . PHE A 1 112 ? -10.527 -5.736 -5.596 1.00 92.62 112 PHE A CA 1
ATOM 882 C C . PHE A 1 112 ? -11.381 -4.956 -6.621 1.00 92.62 112 PHE A C 1
ATOM 884 O O . PHE A 1 112 ? -10.862 -4.420 -7.611 1.00 92.62 112 PHE A O 1
ATOM 891 N N . PRO A 1 113 ? -12.708 -4.847 -6.421 1.00 94.12 113 PRO A N 1
ATOM 892 C CA . PRO A 1 113 ? -13.546 -3.970 -7.226 1.00 94.12 113 PRO A CA 1
ATOM 893 C C . PRO A 1 113 ? -13.240 -2.499 -6.923 1.00 94.12 113 PRO A C 1
ATOM 895 O O . PRO A 1 113 ? -12.968 -2.136 -5.782 1.00 94.12 113 PRO A O 1
ATOM 898 N N . TYR A 1 114 ? -13.352 -1.619 -7.926 1.00 92.44 114 TYR A N 1
ATOM 899 C CA . TYR A 1 114 ? -13.091 -0.182 -7.737 1.00 92.44 114 TYR A CA 1
ATOM 900 C C . TYR A 1 114 ? -13.924 0.446 -6.613 1.00 92.44 114 TYR A C 1
ATOM 902 O O . TYR A 1 114 ? -13.434 1.331 -5.920 1.00 92.44 114 TYR A O 1
ATOM 910 N N . ALA A 1 115 ? -15.151 -0.039 -6.398 1.00 92.69 115 ALA A N 1
ATOM 911 C CA . ALA A 1 115 ? -16.006 0.413 -5.303 1.00 92.69 115 ALA A CA 1
ATOM 912 C C . ALA A 1 115 ? -15.394 0.140 -3.916 1.00 92.69 115 ALA A C 1
ATOM 914 O O . ALA A 1 115 ? -15.527 0.966 -3.022 1.00 92.69 115 ALA A O 1
ATOM 915 N N . GLU A 1 116 ? -14.696 -0.985 -3.746 1.00 88.88 116 GLU A N 1
ATOM 916 C CA . GLU A 1 116 ? -14.018 -1.330 -2.491 1.00 88.88 116 GLU A CA 1
ATOM 917 C C . GLU A 1 116 ? -12.701 -0.557 -2.336 1.00 88.88 116 GLU A C 1
ATOM 919 O O . GLU A 1 116 ? -12.355 -0.143 -1.235 1.00 88.88 116 GLU A O 1
ATOM 924 N N . ILE A 1 117 ? -12.004 -0.280 -3.445 1.00 89.50 117 ILE A N 1
ATOM 925 C CA . ILE A 1 117 ? -10.779 0.538 -3.450 1.00 89.50 117 ILE A CA 1
ATOM 926 C C . ILE A 1 117 ? -11.079 2.007 -3.098 1.00 89.50 117 ILE A C 1
ATOM 928 O O . ILE A 1 117 ? -10.268 2.664 -2.448 1.00 89.50 117 ILE A O 1
ATOM 932 N N . ALA A 1 118 ? -12.230 2.532 -3.527 1.00 87.06 118 ALA A N 1
ATOM 933 C CA . ALA A 1 118 ? -12.639 3.914 -3.275 1.00 87.06 118 ALA A CA 1
ATOM 934 C C . ALA A 1 118 ? -13.128 4.175 -1.834 1.00 87.06 118 ALA A C 1
ATOM 936 O O . ALA A 1 118 ? -13.274 5.339 -1.455 1.00 87.06 118 ALA A O 1
ATOM 937 N N . GLY A 1 119 ? -13.409 3.119 -1.060 1.00 72.88 119 GLY A N 1
ATOM 938 C CA . GLY A 1 119 ? -14.031 3.184 0.269 1.00 72.88 119 GLY A CA 1
ATOM 939 C C . GLY A 1 119 ? -13.094 3.476 1.434 1.00 72.88 119 GLY A C 1
ATOM 940 O O . GLY A 1 119 ? -11.953 2.956 1.483 1.00 72.88 119 GLY A O 1
#

Secondary structure (DSSP, 8-state):
--SHHHHHHHHHHHHHHHHHS-GGG-S-HHHHHHHHHHHHHHHHHHHHHHHHHT--S---PPP-----PPP-TTTHHHHHHHHHHHHHHHHHHHHS-HHHHHHHIIIIIT---HHHHT-